Protein AF-A0A3M6TK61-F1 (afdb_monomer_lite)

InterPro domains:
  IPR022701 tRNA-queuosine alpha-mannosyltransferase, N-terminal [PF12038] (29-143)
  IPR051862 Glycosyltransferase-like domain-containing protein 1 [PTHR13615] (29-143)

Organism: Pocillopora damicornis (NCBI:txid46731)

pLDDT: mean 82.85, std 21.79, range [29.53, 98.44]

Sequence (143 aa):
MELSSYDGKPSDSSGNDNTENCDVHQGIVLLIEPFYGGSHKQLVDLLIKEVPGCKLYSLPAKKWHWRMRTSALYFYQNIPAACNSTYKVLFASSVLNLAELMALRPDLTQLKKVLYFHENQLIYPVRKQKERDFQYGYNQILS

Secondary structure (DSSP, 8-state):
--------PPP------------SS--SEEEEEEEESHHHHHHHHHHHHHSTTEEEEEEES--HHHHHHHHHHHHHHHS-GGGGGT--EEEEETTS-HHHHHHH-GGGTTSEEEEE-SS-TTSPPPSS-----HHHHHHHHH-

Foldseek 3Di:
DDDDDDDDDDDDPPPPPPPPDDDVLAAQEEEEEAACDDVSVVVVVVCPVPPPRYDYDYHYRPPLVVLLPCVLVVCLVVPDLVRLVRYQEYEYELSYLVLSNCVSCVSCVNHHYDYHYPDQLVPGDDPDDDDGPCSSNVSSVND

Radius of gyration: 22.35 Å; chains: 1; bounding box: 57×28×81 Å

Structure (mmCIF, N/CA/C/O backbone):
data_AF-A0A3M6TK61-F1
#
_entry.id   AF-A0A3M6TK61-F1
#
loop_
_atom_site.group_PDB
_atom_site.id
_atom_site.type_symbol
_atom_site.label_atom_id
_atom_site.label_alt_id
_atom_site.label_comp_id
_atom_site.label_asym_id
_atom_site.label_entity_id
_atom_site.label_seq_id
_atom_site.pdbx_PDB_ins_code
_atom_site.Cartn_x
_atom_site.Cartn_y
_atom_site.Cartn_z
_atom_site.occupancy
_atom_site.B_iso_or_equiv
_atom_site.auth_seq_id
_atom_site.auth_comp_id
_atom_site.auth_asym_id
_atom_site.auth_atom_id
_atom_site.pdbx_PDB_model_num
ATOM 1 N N . MET A 1 1 ? 46.054 13.157 54.199 1.00 41.19 1 MET A N 1
ATOM 2 C CA . MET A 1 1 ? 45.092 13.637 53.195 1.00 41.19 1 MET A CA 1
ATOM 3 C C . MET A 1 1 ? 43.746 13.043 53.576 1.00 41.19 1 MET A C 1
ATOM 5 O O . MET A 1 1 ? 43.563 11.840 53.463 1.00 41.19 1 MET A O 1
ATOM 9 N N . GLU A 1 2 ? 42.920 13.877 54.203 1.00 29.53 2 GLU A N 1
ATOM 10 C CA . GLU A 1 2 ? 41.445 13.873 54.199 1.00 29.53 2 GLU A CA 1
ATOM 11 C C . GLU A 1 2 ? 40.836 13.376 52.860 1.00 29.53 2 GLU A C 1
ATOM 13 O O . GLU A 1 2 ? 41.516 13.458 51.843 1.00 29.53 2 GLU A O 1
ATOM 18 N N . LEU A 1 3 ? 39.598 12.886 52.706 1.00 31.19 3 LEU A N 1
ATOM 19 C CA . LEU A 1 3 ? 38.350 12.972 53.476 1.00 31.19 3 LEU A CA 1
ATOM 20 C C . LEU A 1 3 ? 37.365 11.882 52.968 1.00 31.19 3 LEU A C 1
ATOM 22 O O . LEU A 1 3 ? 37.332 11.567 51.783 1.00 31.19 3 LEU A O 1
ATOM 26 N N . SER A 1 4 ? 36.578 11.355 53.908 1.00 31.62 4 SER A N 1
ATOM 27 C CA . SER A 1 4 ? 35.147 10.983 53.879 1.00 31.62 4 SER A CA 1
ATOM 28 C C . SER A 1 4 ? 34.411 10.523 52.596 1.00 31.62 4 SER A C 1
ATOM 30 O O . SER A 1 4 ? 34.249 11.269 51.634 1.00 31.62 4 SER A O 1
ATOM 32 N N . SER A 1 5 ? 33.806 9.333 52.725 1.00 42.97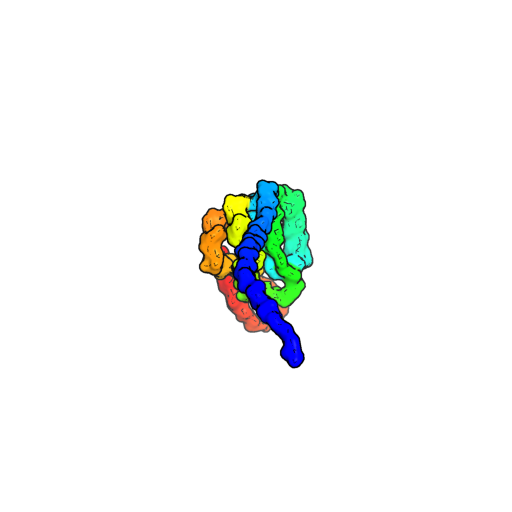 5 SER A N 1
ATOM 33 C CA . SER A 1 5 ? 32.396 8.961 52.454 1.00 42.97 5 SER A CA 1
ATOM 34 C C . SER A 1 5 ? 31.559 9.776 51.455 1.00 42.97 5 SER A C 1
ATOM 36 O O . SER A 1 5 ? 31.273 10.949 51.689 1.00 42.97 5 SER A O 1
ATOM 38 N N . TYR A 1 6 ? 30.978 9.073 50.478 1.00 32.41 6 TYR A N 1
ATOM 39 C CA . TYR A 1 6 ? 29.692 9.443 49.883 1.00 32.41 6 TYR A CA 1
ATOM 40 C C . TYR A 1 6 ? 28.785 8.210 49.763 1.00 32.41 6 TYR A C 1
ATOM 42 O O . TYR A 1 6 ? 29.037 7.309 48.964 1.00 32.41 6 TYR A O 1
ATOM 50 N N . ASP A 1 7 ? 27.738 8.201 50.589 1.00 44.59 7 ASP A N 1
ATOM 51 C CA . ASP A 1 7 ? 26.558 7.346 50.477 1.00 44.59 7 ASP A CA 1
ATOM 52 C C . ASP A 1 7 ? 25.747 7.746 49.237 1.00 44.59 7 ASP A C 1
ATOM 54 O O . ASP A 1 7 ? 25.259 8.874 49.133 1.00 44.59 7 ASP A O 1
ATOM 58 N N . GLY A 1 8 ? 25.574 6.817 48.297 1.0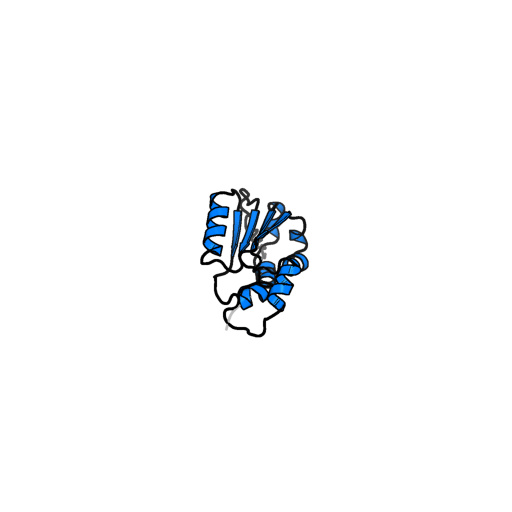0 35.22 8 GLY A N 1
ATOM 59 C CA . GLY A 1 8 ? 24.677 6.968 47.152 1.00 35.22 8 GLY A CA 1
ATOM 60 C C . GLY A 1 8 ? 23.437 6.096 47.320 1.00 35.22 8 GLY A C 1
ATOM 61 O O . GLY A 1 8 ? 23.495 4.891 47.087 1.00 35.22 8 GLY A O 1
ATOM 62 N N . LYS A 1 9 ? 22.309 6.703 47.714 1.00 40.97 9 LYS A N 1
ATOM 63 C CA . LYS A 1 9 ? 20.967 6.096 47.623 1.00 40.97 9 LYS A CA 1
ATOM 64 C C . LYS A 1 9 ? 20.671 5.649 46.178 1.00 40.97 9 LYS A C 1
ATOM 66 O O . LYS A 1 9 ? 21.085 6.345 45.250 1.00 40.97 9 LYS A O 1
ATOM 71 N N . PRO A 1 10 ? 19.900 4.566 45.966 1.00 34.31 10 PRO A N 1
ATOM 72 C CA . PRO A 1 10 ? 19.418 4.219 44.636 1.00 34.31 10 PRO A CA 1
ATOM 73 C C . PRO A 1 10 ? 18.441 5.296 44.149 1.00 34.31 10 PRO A C 1
ATOM 75 O O . PRO A 1 10 ? 17.510 5.677 44.857 1.00 34.31 10 PRO A O 1
ATOM 78 N N . SER A 1 11 ? 18.687 5.809 42.947 1.00 39.00 11 SER A N 1
ATOM 79 C CA . SER A 1 11 ? 17.799 6.723 42.238 1.00 39.00 11 SER A CA 1
ATOM 80 C C . SER A 1 11 ? 16.554 5.973 41.768 1.00 39.00 11 SER A C 1
ATOM 82 O O . SER A 1 11 ? 16.675 5.012 41.002 1.00 39.00 11 SER A O 1
ATOM 84 N N . ASP A 1 12 ? 15.381 6.442 42.192 1.00 35.97 12 ASP A N 1
ATOM 85 C CA . ASP A 1 12 ? 14.091 6.097 41.596 1.00 35.97 12 ASP A CA 1
ATOM 86 C C . ASP A 1 12 ? 14.155 6.332 40.084 1.00 35.97 12 ASP A C 1
ATOM 88 O O . ASP A 1 12 ? 14.264 7.462 39.605 1.00 35.97 12 ASP A O 1
ATOM 92 N N . SER A 1 13 ? 14.108 5.241 39.325 1.00 38.56 13 SER A N 1
ATOM 93 C CA . SER A 1 13 ? 13.869 5.282 37.888 1.00 38.56 13 SER A CA 1
ATOM 94 C C . SER A 1 13 ? 12.362 5.346 37.686 1.00 38.56 13 SER A C 1
ATOM 96 O O . SER A 1 13 ? 11.683 4.334 37.530 1.00 38.56 13 SER A O 1
ATOM 98 N N . SER A 1 14 ? 11.820 6.563 37.715 1.00 38.53 14 SER A N 1
ATOM 99 C CA . SER A 1 14 ? 10.519 6.835 37.118 1.00 38.53 14 SER A CA 1
ATOM 100 C C . SER A 1 14 ? 10.628 6.523 35.625 1.00 38.53 14 SER A C 1
ATOM 102 O O . SER A 1 14 ? 11.213 7.272 34.842 1.00 38.53 14 SER A O 1
ATOM 104 N N . GLY A 1 15 ? 10.116 5.349 35.250 1.00 32.59 15 GLY A N 1
ATOM 105 C CA . GLY A 1 15 ? 9.929 4.947 33.867 1.00 32.59 15 GLY A CA 1
ATOM 106 C C . GLY A 1 15 ? 9.119 6.020 33.157 1.00 32.59 15 GLY A C 1
ATOM 107 O O . GLY A 1 15 ? 7.942 6.220 33.448 1.00 32.59 15 GLY A O 1
ATOM 108 N N . ASN A 1 16 ? 9.782 6.744 32.262 1.00 33.00 16 ASN A N 1
ATOM 109 C CA . ASN A 1 16 ? 9.146 7.706 31.385 1.00 33.00 16 ASN A CA 1
ATOM 110 C C . ASN A 1 16 ? 8.460 6.892 30.282 1.00 33.00 16 ASN A C 1
ATOM 112 O O . ASN A 1 16 ? 9.044 6.616 29.233 1.00 33.00 16 ASN A O 1
ATOM 116 N N . ASP A 1 17 ? 7.261 6.403 30.592 1.00 40.03 17 ASP A N 1
ATOM 117 C CA . ASP A 1 17 ? 6.394 5.703 29.655 1.00 40.03 17 ASP A CA 1
ATOM 118 C C . ASP A 1 17 ? 5.880 6.740 28.651 1.00 40.03 17 ASP A C 1
ATOM 120 O O . ASP A 1 17 ? 4.843 7.377 28.838 1.00 40.03 17 ASP A O 1
ATOM 124 N N . ASN A 1 18 ? 6.688 6.987 27.615 1.00 36.78 18 ASN A N 1
ATOM 125 C CA . ASN A 1 18 ? 6.325 7.790 26.454 1.00 36.78 18 ASN A CA 1
ATOM 126 C C . ASN A 1 18 ? 5.244 7.037 25.672 1.00 36.78 18 ASN A C 1
ATOM 128 O O . ASN A 1 18 ? 5.489 6.467 24.609 1.00 36.78 18 ASN A O 1
ATOM 132 N N . THR A 1 19 ? 4.031 7.033 26.211 1.00 45.12 19 THR A N 1
ATOM 133 C CA . THR A 1 19 ? 2.825 6.727 25.459 1.00 45.12 19 THR A CA 1
ATOM 134 C C . THR A 1 19 ? 2.621 7.884 24.489 1.00 45.12 19 THR A C 1
ATOM 136 O O . THR A 1 19 ? 2.047 8.919 24.821 1.00 45.12 19 THR A O 1
ATOM 139 N N . GLU A 1 20 ? 3.176 7.734 23.283 1.00 49.34 20 GLU A N 1
ATOM 140 C CA . GLU A 1 20 ? 2.868 8.598 22.148 1.00 49.34 20 GLU A CA 1
ATOM 141 C C . GLU A 1 20 ? 1.346 8.660 21.995 1.00 49.34 20 GLU A C 1
ATOM 143 O O . GLU A 1 20 ? 0.677 7.680 21.658 1.00 49.34 20 GLU A O 1
ATOM 148 N N . ASN A 1 21 ? 0.804 9.828 22.326 1.00 42.72 21 ASN A N 1
ATOM 149 C CA . ASN A 1 21 ? -0.618 10.097 22.364 1.00 42.72 21 ASN A CA 1
ATOM 150 C C . ASN A 1 21 ? -1.167 9.989 20.934 1.00 42.72 21 ASN A C 1
ATOM 152 O O . ASN A 1 21 ? -0.925 10.855 20.090 1.00 42.72 21 ASN A O 1
ATOM 156 N N . CYS A 1 22 ? -1.841 8.879 20.635 1.00 47.28 22 CYS A N 1
ATOM 157 C CA . CYS A 1 22 ? -2.506 8.677 19.357 1.00 47.28 22 CYS A CA 1
ATOM 158 C C . CYS A 1 22 ? -3.711 9.615 19.293 1.00 47.28 22 CYS A C 1
ATOM 160 O O . CYS A 1 22 ? -4.720 9.395 19.959 1.00 47.28 22 CYS A O 1
ATOM 162 N N . ASP A 1 23 ? -3.568 10.682 18.515 1.00 48.94 23 ASP A N 1
ATOM 163 C CA . ASP A 1 23 ? -4.597 11.692 18.307 1.00 48.94 23 ASP A CA 1
ATOM 164 C C . ASP A 1 23 ? -5.897 11.028 17.804 1.00 48.94 23 ASP A C 1
ATOM 166 O O . ASP A 1 23 ? -5.950 10.451 16.713 1.00 48.94 23 ASP A O 1
ATOM 170 N N . VAL A 1 24 ? -6.940 11.074 18.636 1.00 49.66 24 VAL A N 1
ATOM 171 C CA . VAL A 1 24 ? -8.193 10.297 18.532 1.00 49.66 24 VAL A CA 1
ATOM 172 C C . VAL A 1 24 ? -9.115 10.730 17.385 1.00 49.66 24 VAL A C 1
ATOM 174 O O . VAL A 1 24 ? -10.157 10.115 17.156 1.00 49.66 24 VAL A O 1
ATOM 177 N N . HIS A 1 25 ? -8.718 11.715 16.577 1.00 50.22 25 HIS A N 1
ATOM 178 C CA . HIS A 1 25 ? -9.374 12.055 15.303 1.00 50.22 25 HIS A CA 1
ATOM 179 C C . HIS A 1 25 ? -8.969 11.101 14.159 1.00 50.22 25 HIS A C 1
ATOM 181 O O . HIS A 1 25 ? -8.783 11.488 13.006 1.00 50.22 25 HIS A O 1
ATOM 187 N N . GLN A 1 26 ? -8.800 9.832 14.516 1.00 56.91 26 GLN A N 1
ATOM 188 C CA . GLN A 1 26 ? -7.885 8.889 13.898 1.00 56.91 26 GLN A CA 1
ATOM 189 C C . GLN A 1 26 ? -8.422 8.290 12.594 1.00 56.91 26 GLN A C 1
ATOM 191 O O . GLN A 1 26 ? -9.607 7.983 12.456 1.00 56.91 26 GLN A O 1
ATOM 196 N N . GLY A 1 27 ? -7.531 8.152 11.613 1.00 61.88 27 GLY A N 1
ATOM 197 C CA . GLY A 1 27 ? -7.891 7.785 10.251 1.00 61.88 27 GLY A CA 1
ATOM 198 C C . GLY A 1 27 ? -8.638 6.451 10.134 1.00 61.88 27 GLY A C 1
ATOM 199 O O . GLY A 1 27 ? -8.237 5.445 10.704 1.00 61.88 27 GLY A O 1
ATOM 200 N N . ILE A 1 28 ? -9.707 6.433 9.337 1.00 89.75 28 ILE A N 1
ATOM 201 C CA . ILE A 1 28 ? -10.481 5.235 8.982 1.00 89.75 28 ILE A CA 1
ATOM 202 C C . ILE A 1 28 ? -9.734 4.395 7.929 1.00 89.75 28 ILE A C 1
ATOM 204 O O . ILE A 1 28 ? -9.893 3.169 7.873 1.00 89.75 28 ILE A O 1
ATOM 208 N N . VAL A 1 29 ? -8.909 5.042 7.097 1.00 94.94 29 VAL A N 1
ATOM 209 C CA . VAL A 1 29 ? -8.232 4.426 5.950 1.00 94.94 29 VAL A CA 1
ATOM 210 C C . VAL A 1 29 ? -6.717 4.482 6.126 1.00 94.94 29 VAL A C 1
ATOM 212 O O . VAL A 1 29 ? -6.116 5.557 6.113 1.00 94.94 29 VAL A O 1
ATOM 215 N N . LEU A 1 30 ? -6.093 3.311 6.223 1.00 96.19 30 LEU A N 1
ATOM 216 C CA . LEU A 1 30 ? -4.650 3.137 6.123 1.00 96.19 30 LEU A CA 1
ATOM 217 C C . LEU A 1 30 ? -4.255 3.122 4.642 1.00 96.19 30 LEU A C 1
ATOM 219 O O . LEU A 1 30 ? -4.556 2.167 3.931 1.00 96.19 30 LEU A O 1
ATOM 223 N N . LEU A 1 31 ? -3.593 4.177 4.172 1.00 97.44 31 LEU A N 1
ATOM 224 C CA . LEU A 1 31 ? -3.081 4.291 2.806 1.00 97.44 31 LEU A CA 1
ATOM 225 C C . LEU A 1 31 ? -1.596 3.946 2.769 1.00 97.44 31 LEU A C 1
ATOM 227 O O . LEU A 1 31 ? -0.799 4.606 3.429 1.00 97.44 31 LEU A O 1
ATOM 231 N N . ILE A 1 32 ? -1.217 2.952 1.967 1.00 98.19 32 ILE A N 1
ATOM 232 C CA . ILE A 1 32 ? 0.173 2.518 1.797 1.00 98.19 32 ILE A CA 1
ATOM 233 C C . ILE A 1 32 ? 0.589 2.681 0.331 1.00 98.19 32 ILE A C 1
ATOM 235 O O . ILE A 1 32 ? 0.110 1.964 -0.543 1.00 98.19 32 ILE A O 1
ATOM 239 N N . GLU A 1 33 ? 1.516 3.598 0.053 1.00 98.44 33 GLU A N 1
ATOM 240 C CA . GLU A 1 33 ? 2.061 3.818 -1.296 1.00 98.44 33 GLU A CA 1
ATOM 241 C C . GLU A 1 33 ? 3.595 3.672 -1.309 1.00 98.44 33 GLU A C 1
ATOM 243 O O . GLU A 1 33 ? 4.325 4.617 -0.988 1.00 98.44 33 GLU A O 1
ATOM 248 N N . PRO A 1 34 ? 4.126 2.496 -1.692 1.00 98.19 34 PRO A N 1
ATOM 249 C CA . PRO A 1 34 ? 5.566 2.265 -1.780 1.00 98.19 34 PRO A CA 1
ATOM 250 C C . PRO A 1 34 ? 6.303 3.081 -2.854 1.00 98.19 34 PRO A C 1
ATOM 252 O O . PRO A 1 34 ? 7.538 3.096 -2.865 1.00 98.19 34 PRO A O 1
ATOM 255 N N . PHE A 1 35 ? 5.589 3.709 -3.787 1.00 98.25 35 PHE A N 1
ATOM 256 C CA . PHE A 1 35 ? 6.151 4.460 -4.903 1.00 98.25 35 PHE A CA 1
ATOM 257 C C . PHE A 1 35 ? 5.419 5.793 -5.103 1.00 98.25 35 PHE A C 1
ATOM 259 O O . PHE A 1 35 ? 4.724 6.033 -6.085 1.00 98.25 35 PHE A O 1
ATOM 266 N N . TYR A 1 36 ? 5.600 6.709 -4.159 1.00 98.38 36 TYR A N 1
ATOM 267 C CA . TYR A 1 36 ? 4.899 7.986 -4.149 1.00 98.38 36 TYR A CA 1
ATOM 268 C C . TYR A 1 36 ? 5.594 9.028 -5.038 1.00 98.38 36 TYR A C 1
ATOM 270 O O . TYR A 1 36 ? 6.530 9.726 -4.639 1.00 98.38 36 TYR A O 1
ATOM 278 N N . GLY A 1 37 ? 5.151 9.096 -6.293 1.00 98.00 37 GLY A N 1
ATOM 279 C CA . GLY A 1 37 ? 5.587 10.066 -7.298 1.00 98.00 37 GLY A CA 1
ATOM 280 C C . GLY A 1 37 ? 4.812 9.911 -8.605 1.00 98.00 37 GLY A C 1
ATOM 281 O O . GLY A 1 37 ? 4.056 8.958 -8.773 1.00 98.00 37 GLY A O 1
ATOM 282 N N . GLY A 1 38 ? 4.969 10.861 -9.530 1.00 97.31 38 GLY A N 1
ATOM 283 C CA . GLY A 1 38 ? 4.254 10.840 -10.812 1.00 97.31 38 GLY A CA 1
ATOM 284 C C . GLY A 1 38 ? 2.742 10.645 -10.642 1.00 97.31 38 GLY A C 1
ATOM 285 O O . GLY A 1 38 ? 2.120 11.267 -9.781 1.00 97.31 38 GLY A O 1
ATOM 286 N N . SER A 1 39 ? 2.161 9.750 -11.439 1.00 97.12 39 SER A N 1
ATOM 287 C CA . SER A 1 39 ? 0.727 9.445 -11.412 1.00 97.12 39 SER A CA 1
ATOM 288 C C . SER A 1 39 ? 0.270 8.649 -10.178 1.00 97.12 39 SER A C 1
ATOM 290 O O . SER A 1 39 ? -0.889 8.776 -9.797 1.00 97.12 39 SER A O 1
ATOM 292 N N . HIS A 1 40 ? 1.158 7.925 -9.482 1.00 98.06 40 HIS A N 1
ATOM 293 C CA . HIS A 1 40 ? 0.833 7.329 -8.174 1.00 98.06 40 HIS A CA 1
ATOM 294 C C . HIS A 1 40 ? 0.535 8.414 -7.136 1.00 98.06 40 HIS A C 1
ATOM 296 O O . HIS A 1 40 ? -0.472 8.365 -6.434 1.00 98.06 40 HIS A O 1
ATOM 302 N N . LYS A 1 41 ? 1.395 9.443 -7.076 1.00 98.38 41 LYS A N 1
ATOM 303 C CA . LYS A 1 41 ? 1.204 10.586 -6.175 1.00 98.38 41 LYS A CA 1
ATOM 304 C C . LYS A 1 41 ? -0.103 11.318 -6.471 1.00 98.38 41 LYS A C 1
ATOM 306 O O . LYS A 1 41 ? -0.824 11.640 -5.540 1.00 98.38 41 LYS A O 1
ATOM 311 N N . GLN A 1 42 ? -0.426 11.534 -7.747 1.00 98.38 42 GLN A N 1
ATOM 312 C CA . GLN A 1 42 ? -1.680 12.187 -8.144 1.00 98.38 42 GLN A CA 1
ATOM 313 C C . GLN A 1 42 ? -2.914 11.436 -7.626 1.00 98.38 42 GLN A C 1
ATOM 315 O O . GLN A 1 42 ? -3.821 12.064 -7.085 1.00 98.38 42 GLN A O 1
ATOM 320 N N . LEU A 1 43 ? -2.934 10.103 -7.747 1.00 97.94 43 LEU A N 1
ATOM 321 C CA . LEU A 1 43 ? -4.020 9.279 -7.214 1.00 97.94 43 LEU A CA 1
ATOM 322 C C . LEU A 1 43 ? -4.109 9.377 -5.688 1.00 97.94 43 LEU A C 1
ATOM 324 O O . LEU A 1 43 ? -5.188 9.605 -5.149 1.00 97.94 43 LEU A O 1
ATOM 328 N N . VAL A 1 44 ? -2.986 9.204 -4.990 1.00 98.25 44 VAL A N 1
ATOM 329 C CA . VAL A 1 44 ? -2.961 9.230 -3.521 1.00 98.25 44 VAL A CA 1
ATOM 330 C C . VAL A 1 44 ? -3.377 10.598 -2.981 1.00 98.25 44 VAL A C 1
ATOM 332 O O . VAL A 1 44 ? -4.158 10.658 -2.036 1.00 98.25 44 VAL A O 1
ATOM 335 N N . ASP A 1 45 ? -2.915 11.686 -3.598 1.00 98.31 45 ASP A N 1
ATOM 336 C CA . ASP A 1 45 ? -3.295 13.049 -3.215 1.00 98.31 45 ASP A CA 1
ATOM 337 C C . ASP A 1 45 ? -4.796 13.283 -3.386 1.00 98.31 45 ASP A C 1
ATOM 339 O O . ASP A 1 45 ? -5.432 13.877 -2.516 1.00 98.31 45 ASP A O 1
ATOM 343 N N . LEU A 1 46 ? -5.373 12.782 -4.483 1.00 98.06 46 LEU A N 1
ATOM 344 C CA . LEU A 1 46 ? -6.813 12.836 -4.711 1.00 98.06 46 LEU A CA 1
ATOM 345 C C . LEU A 1 46 ? -7.575 12.038 -3.648 1.00 98.06 46 LEU A C 1
ATOM 347 O O . LEU A 1 46 ? -8.544 12.544 -3.095 1.00 98.06 46 LEU A O 1
ATOM 351 N N . LEU A 1 47 ? -7.131 10.820 -3.327 1.00 97.12 47 LEU A N 1
ATOM 352 C CA . LEU A 1 47 ? -7.769 10.001 -2.295 1.00 97.12 47 LEU A CA 1
ATOM 353 C C . LEU A 1 47 ? -7.722 10.682 -0.927 1.00 97.12 47 LEU A C 1
ATOM 355 O O . LEU A 1 47 ? -8.740 10.738 -0.257 1.00 97.12 47 LEU A O 1
ATOM 359 N N . ILE A 1 48 ? -6.582 11.251 -0.535 1.00 97.06 48 ILE A N 1
ATOM 360 C CA . ILE A 1 48 ? -6.455 11.979 0.737 1.00 97.06 48 ILE A CA 1
ATOM 361 C C . ILE A 1 48 ? -7.370 13.207 0.770 1.00 97.06 48 ILE A C 1
ATOM 363 O O . ILE A 1 48 ? -7.918 13.538 1.819 1.00 97.06 48 ILE A O 1
ATOM 367 N N . LYS A 1 49 ? -7.526 13.893 -0.366 1.00 97.19 49 LYS A N 1
ATOM 368 C CA . LYS A 1 49 ? -8.378 15.078 -0.478 1.00 97.19 49 LYS A CA 1
ATOM 369 C C . LYS A 1 49 ? -9.868 14.737 -0.395 1.00 97.19 49 LYS A C 1
ATOM 371 O O . LYS A 1 49 ? -10.614 15.460 0.256 1.00 97.19 49 LYS A O 1
ATOM 376 N N . GLU A 1 50 ? -10.299 13.682 -1.080 1.00 96.94 50 GLU A N 1
ATOM 377 C CA . GLU A 1 50 ? -11.721 13.359 -1.262 1.00 96.94 50 GLU A CA 1
ATOM 378 C C . GLU A 1 50 ? -12.241 12.323 -0.249 1.00 96.94 50 GLU A C 1
ATOM 380 O O . GLU A 1 50 ? -13.448 12.209 -0.043 1.00 96.94 50 GLU A O 1
ATOM 385 N N . VAL A 1 51 ? -11.352 11.567 0.405 1.00 94.38 51 VAL A N 1
ATOM 386 C CA . VAL A 1 51 ? -11.704 10.552 1.406 1.00 94.38 51 VAL A CA 1
ATOM 387 C C . VAL A 1 51 ? -11.229 11.013 2.790 1.00 94.38 51 VAL A C 1
ATOM 389 O O . VAL A 1 51 ? -10.026 11.079 3.047 1.00 94.38 51 VAL A O 1
ATOM 392 N N . PRO A 1 52 ? -12.145 11.330 3.721 1.00 90.38 52 PRO A N 1
ATOM 393 C CA . PRO A 1 52 ? -11.762 11.762 5.058 1.00 90.38 52 PRO A CA 1
ATOM 394 C C . PRO A 1 52 ? -11.157 10.611 5.872 1.00 90.38 52 PRO A C 1
ATOM 396 O O . PRO A 1 52 ? -11.520 9.444 5.721 1.00 90.38 52 PRO A O 1
ATOM 399 N N . GLY A 1 53 ? -10.253 10.951 6.793 1.00 91.69 53 GLY A N 1
ATOM 400 C CA . GLY A 1 53 ? -9.640 9.973 7.694 1.00 91.69 53 GLY A CA 1
ATOM 401 C C . GLY A 1 53 ? -8.577 9.098 7.023 1.00 91.69 53 GLY A C 1
ATOM 402 O O . GLY A 1 53 ? -8.372 7.955 7.420 1.00 91.69 53 GLY A O 1
ATOM 403 N N . CYS A 1 54 ? -7.894 9.599 6.002 1.00 94.56 54 CYS A N 1
ATOM 404 C CA . CYS A 1 54 ? -6.763 8.908 5.400 1.00 94.56 54 CYS A CA 1
ATOM 405 C C . CYS A 1 54 ? -5.475 9.131 6.204 1.00 94.56 54 CYS A C 1
ATOM 407 O O . CYS A 1 54 ? -5.054 10.269 6.408 1.00 94.56 54 CYS A O 1
ATOM 409 N N . LYS A 1 55 ? -4.795 8.048 6.599 1.00 95.06 55 LYS A N 1
ATOM 410 C CA . LYS A 1 55 ? -3.412 8.100 7.092 1.00 95.06 55 LYS A CA 1
ATOM 411 C C . LYS A 1 55 ? -2.478 7.487 6.057 1.00 95.06 55 LYS A C 1
ATOM 413 O O . LYS A 1 55 ? -2.542 6.289 5.795 1.00 95.06 55 LYS A O 1
ATOM 418 N N . LEU A 1 56 ? -1.607 8.315 5.484 1.00 96.44 56 LEU A N 1
ATOM 419 C CA . LEU A 1 56 ? -0.646 7.898 4.467 1.00 96.44 56 LEU A CA 1
ATOM 420 C C . LEU A 1 56 ? 0.669 7.408 5.087 1.00 96.44 56 LEU A C 1
ATOM 422 O O . LEU A 1 56 ? 1.320 8.139 5.831 1.00 96.44 56 LEU A O 1
ATOM 426 N N . TYR A 1 57 ? 1.101 6.225 4.663 1.00 97.44 57 TYR A N 1
ATOM 427 C CA . TYR A 1 57 ? 2.467 5.725 4.763 1.00 97.44 57 TYR A CA 1
ATOM 428 C C . TYR A 1 57 ? 3.009 5.546 3.353 1.00 97.44 57 TYR A C 1
ATOM 430 O O . TYR A 1 57 ? 2.429 4.836 2.532 1.00 97.44 57 TYR A O 1
ATOM 438 N N . SER A 1 58 ? 4.110 6.219 3.040 1.00 98.19 58 SER A N 1
ATOM 439 C CA . SER A 1 58 ? 4.634 6.204 1.682 1.00 98.19 58 SER A CA 1
ATOM 440 C C . SER A 1 58 ? 6.147 6.215 1.614 1.00 98.19 58 SER A C 1
ATOM 442 O O . SER A 1 58 ? 6.844 6.489 2.590 1.00 98.19 58 SER A O 1
ATOM 444 N N . LEU A 1 59 ? 6.654 5.888 0.432 1.00 98.44 59 LEU A N 1
ATOM 445 C CA . LEU A 1 59 ? 8.071 5.873 0.124 1.00 98.44 59 LEU A CA 1
ATOM 446 C C . LEU A 1 59 ? 8.340 6.672 -1.159 1.00 98.44 59 LEU A C 1
ATOM 448 O O . LEU A 1 59 ? 7.553 6.590 -2.102 1.00 98.44 59 LEU A O 1
ATOM 452 N N . PRO A 1 60 ? 9.471 7.401 -1.258 1.00 97.88 60 PRO A N 1
ATOM 453 C CA . PRO A 1 60 ? 9.798 8.150 -2.467 1.00 97.88 60 PRO A CA 1
ATOM 454 C C . PRO A 1 60 ? 9.840 7.258 -3.711 1.00 97.88 60 PRO A C 1
ATOM 456 O O . PRO A 1 60 ? 10.406 6.156 -3.649 1.00 97.88 60 PRO A O 1
ATOM 459 N N . ALA A 1 61 ? 9.341 7.781 -4.837 1.00 97.06 61 ALA A N 1
ATOM 460 C CA . ALA A 1 61 ? 9.349 7.164 -6.168 1.00 97.06 61 ALA A CA 1
ATOM 461 C C . ALA A 1 61 ? 10.761 7.004 -6.766 1.00 97.06 61 ALA A C 1
ATOM 463 O O . ALA A 1 61 ? 11.141 7.603 -7.772 1.00 97.06 61 ALA A O 1
ATOM 464 N N . LYS A 1 62 ? 11.578 6.185 -6.110 1.00 95.69 62 LYS A N 1
ATOM 465 C CA . LYS A 1 62 ? 12.935 5.821 -6.505 1.00 95.69 62 LYS A CA 1
ATOM 466 C C . LYS A 1 62 ? 13.068 4.309 -6.426 1.00 95.69 62 LYS A C 1
ATOM 468 O O . LYS A 1 62 ? 12.525 3.689 -5.516 1.00 95.69 62 LYS A O 1
ATOM 473 N N . LYS A 1 63 ? 13.839 3.737 -7.359 1.00 94.69 63 LYS A N 1
ATOM 474 C CA . LYS A 1 63 ? 14.212 2.311 -7.370 1.00 94.69 63 LYS A CA 1
ATOM 475 C C . LYS A 1 63 ? 12.986 1.384 -7.243 1.00 94.69 63 LYS A C 1
ATOM 477 O O . LYS A 1 63 ? 12.920 0.575 -6.326 1.00 94.69 63 LYS A O 1
ATOM 482 N N . TRP A 1 64 ? 12.027 1.491 -8.166 1.00 93.69 64 TRP A N 1
ATOM 483 C CA . TRP A 1 64 ? 10.746 0.763 -8.103 1.00 93.69 64 TRP A CA 1
ATOM 484 C C . TRP A 1 64 ? 10.899 -0.756 -7.909 1.00 93.69 64 TRP A C 1
ATOM 486 O O . TRP A 1 64 ? 10.195 -1.337 -7.092 1.00 93.69 64 TRP A O 1
ATOM 496 N N . HIS A 1 65 ? 11.894 -1.375 -8.550 1.00 94.56 65 HIS A N 1
ATOM 497 C CA . HIS A 1 65 ? 12.227 -2.790 -8.362 1.00 94.56 65 HIS A CA 1
ATOM 498 C C . HIS A 1 65 ? 12.480 -3.159 -6.890 1.00 94.56 65 HIS A C 1
ATOM 500 O O . HIS A 1 65 ? 12.078 -4.224 -6.430 1.00 94.56 65 HIS A O 1
ATOM 506 N N . TRP A 1 66 ? 13.148 -2.275 -6.141 1.00 96.12 66 TRP A N 1
ATOM 507 C CA . TRP A 1 66 ? 13.368 -2.454 -4.707 1.00 96.12 66 TRP A CA 1
ATOM 508 C C . TRP A 1 66 ? 12.076 -2.243 -3.926 1.00 96.12 66 TRP A C 1
ATOM 510 O O . TRP A 1 66 ? 11.787 -3.017 -3.024 1.00 96.12 66 TRP A O 1
ATOM 520 N N . ARG A 1 67 ? 11.251 -1.263 -4.313 1.00 96.81 67 ARG A N 1
ATOM 521 C CA . ARG A 1 67 ? 9.938 -1.044 -3.686 1.00 96.81 67 ARG A CA 1
ATOM 522 C C . ARG A 1 67 ? 9.050 -2.281 -3.777 1.00 96.81 67 ARG A C 1
ATOM 524 O O . ARG A 1 67 ? 8.485 -2.669 -2.762 1.00 96.81 67 ARG A O 1
ATOM 531 N N . MET A 1 68 ? 9.012 -2.950 -4.927 1.00 96.31 68 MET A N 1
ATOM 532 C CA . MET A 1 68 ? 8.229 -4.181 -5.095 1.00 96.31 68 MET A CA 1
ATOM 533 C C . MET A 1 68 ? 8.728 -5.375 -4.280 1.00 96.31 68 MET A C 1
ATOM 535 O O . MET A 1 68 ? 7.971 -6.315 -4.053 1.00 96.31 68 MET A O 1
ATOM 539 N N . ARG A 1 69 ? 9.992 -5.352 -3.848 1.00 96.12 69 ARG A N 1
ATOM 540 C CA . ARG A 1 69 ? 10.614 -6.445 -3.092 1.00 96.12 69 ARG A CA 1
ATOM 541 C C . ARG A 1 69 ? 10.633 -6.229 -1.592 1.00 96.12 69 ARG A C 1
ATOM 543 O O . ARG A 1 69 ? 10.600 -7.201 -0.860 1.00 96.12 69 ARG A O 1
ATOM 550 N N . THR A 1 70 ? 10.784 -4.987 -1.140 1.00 97.06 70 THR A N 1
ATOM 551 C CA . THR A 1 70 ? 11.136 -4.713 0.263 1.00 97.06 70 THR A CA 1
ATOM 552 C C . THR A 1 70 ? 10.147 -3.813 0.983 1.00 97.06 70 THR A C 1
ATOM 554 O O . THR A 1 70 ? 10.296 -3.577 2.180 1.00 97.06 70 THR A O 1
ATOM 557 N N . SER A 1 71 ? 9.133 -3.293 0.288 1.00 97.69 71 SER A N 1
ATOM 558 C CA . SER A 1 71 ? 8.174 -2.374 0.903 1.00 97.69 71 SER A CA 1
ATOM 559 C C . SER A 1 71 ? 7.358 -3.018 2.018 1.00 97.69 71 SER A C 1
ATOM 561 O O . SER A 1 71 ? 7.156 -2.367 3.036 1.00 97.69 71 SER A O 1
ATOM 563 N N . ALA A 1 72 ? 6.956 -4.283 1.880 1.00 97.94 72 ALA A N 1
ATOM 564 C CA . ALA A 1 72 ? 6.246 -5.006 2.934 1.00 97.94 72 ALA A CA 1
ATOM 565 C C . ALA A 1 72 ? 7.067 -5.055 4.232 1.00 97.94 72 ALA A C 1
ATOM 567 O O . ALA A 1 72 ? 6.584 -4.628 5.279 1.00 97.94 72 ALA A O 1
ATOM 568 N N . LEU A 1 73 ? 8.339 -5.458 4.144 1.00 97.62 73 LEU A N 1
ATOM 569 C CA . LEU A 1 73 ? 9.260 -5.465 5.282 1.00 97.62 73 LEU A CA 1
ATOM 570 C C . LEU A 1 73 ? 9.477 -4.062 5.871 1.00 97.62 73 LEU A C 1
ATOM 572 O O . LEU A 1 73 ? 9.491 -3.896 7.089 1.00 97.62 73 LEU A O 1
ATOM 576 N N . TYR A 1 74 ? 9.610 -3.041 5.020 1.00 97.88 74 TYR A N 1
ATOM 577 C CA . TYR A 1 74 ? 9.739 -1.656 5.474 1.00 97.88 74 TYR A CA 1
ATOM 578 C C . TYR A 1 74 ? 8.499 -1.204 6.260 1.00 97.88 74 TYR A C 1
ATOM 580 O O . TYR A 1 74 ? 8.617 -0.686 7.368 1.00 97.88 74 TYR A O 1
ATOM 588 N N . PHE A 1 75 ? 7.298 -1.419 5.723 1.00 97.31 75 PHE A N 1
ATOM 589 C CA . PHE A 1 75 ? 6.059 -0.981 6.366 1.00 97.31 75 PHE A CA 1
ATOM 590 C 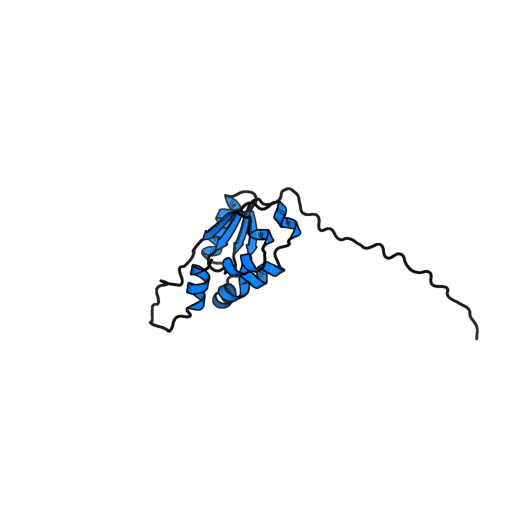C . PHE A 1 75 ? 5.685 -1.817 7.591 1.00 97.31 75 PHE A C 1
ATOM 592 O O . PHE A 1 75 ? 5.118 -1.262 8.529 1.00 97.31 75 PHE A O 1
ATOM 599 N N . TYR A 1 76 ? 6.075 -3.094 7.643 1.00 95.50 76 TYR A N 1
ATOM 600 C CA . TYR A 1 76 ? 5.990 -3.910 8.856 1.00 95.50 76 TYR A CA 1
ATOM 601 C C . TYR A 1 76 ? 6.645 -3.202 10.056 1.00 95.50 76 TYR A C 1
ATOM 603 O O . TYR A 1 76 ? 6.031 -3.136 11.119 1.00 95.50 76 TYR A O 1
ATOM 611 N N . GLN A 1 77 ? 7.831 -2.612 9.857 1.00 94.19 77 GLN A N 1
ATOM 612 C CA . GLN A 1 77 ? 8.590 -1.918 10.906 1.00 94.19 77 GLN A CA 1
ATOM 613 C C . GLN A 1 77 ? 8.096 -0.492 11.190 1.00 94.19 77 GLN A C 1
ATOM 615 O O . GLN A 1 77 ? 8.241 -0.008 12.307 1.00 94.19 77 GLN A O 1
ATOM 620 N N . ASN A 1 78 ? 7.556 0.201 10.182 1.00 94.31 78 ASN A N 1
ATOM 621 C CA . ASN A 1 78 ? 7.307 1.648 10.254 1.00 94.31 78 ASN A CA 1
ATOM 622 C C . ASN A 1 78 ? 5.834 2.029 10.480 1.00 94.31 78 ASN A C 1
ATOM 624 O O . ASN A 1 78 ? 5.546 3.193 10.750 1.00 94.31 78 ASN A O 1
ATOM 628 N N . ILE A 1 79 ? 4.891 1.089 10.366 1.00 92.62 79 ILE A N 1
ATOM 629 C CA . ILE A 1 79 ? 3.485 1.319 10.727 1.00 92.62 79 ILE A CA 1
ATOM 630 C C . ILE A 1 79 ? 3.302 0.918 12.201 1.00 92.62 79 ILE A C 1
ATOM 632 O O . ILE A 1 79 ? 3.408 -0.268 12.503 1.00 92.62 79 ILE A O 1
ATOM 636 N N . PRO A 1 80 ? 2.999 1.838 13.134 1.00 89.12 80 PRO A N 1
ATOM 637 C CA . PRO A 1 80 ? 2.835 1.493 14.546 1.00 89.12 80 PRO A CA 1
ATOM 638 C C . PRO A 1 80 ? 1.630 0.575 14.784 1.00 89.12 80 PRO A C 1
ATOM 640 O O . PRO A 1 80 ? 0.549 0.815 14.246 1.00 89.12 80 PRO A O 1
ATOM 643 N N . ALA A 1 81 ? 1.791 -0.445 15.633 1.00 83.06 81 ALA A N 1
ATOM 644 C CA . ALA A 1 81 ? 0.706 -1.369 15.982 1.00 83.06 81 ALA A CA 1
ATOM 645 C C . ALA A 1 81 ? -0.394 -0.713 16.845 1.00 83.06 81 ALA A C 1
ATOM 647 O O . ALA A 1 81 ? -1.566 -1.078 16.760 1.00 83.06 81 ALA A O 1
ATOM 648 N N . ALA A 1 82 ? -0.041 0.297 17.646 1.00 67.19 82 ALA A N 1
ATOM 649 C CA . ALA A 1 82 ? -0.981 1.001 18.523 1.00 67.19 82 ALA A CA 1
ATOM 650 C C . ALA A 1 82 ? -2.105 1.729 17.755 1.00 67.19 82 ALA A C 1
ATOM 652 O O . ALA A 1 82 ? -3.201 1.908 18.277 1.00 67.19 82 ALA A O 1
ATOM 653 N N . CYS A 1 83 ? -1.876 2.086 16.487 1.00 61.66 83 CYS A N 1
ATOM 654 C CA . CYS A 1 83 ? -2.847 2.808 15.662 1.00 61.66 83 CYS A CA 1
ATOM 655 C C . CYS A 1 83 ? -3.932 1.909 15.037 1.00 61.66 83 CYS A C 1
ATOM 657 O O . CYS A 1 83 ? -4.874 2.418 14.429 1.00 61.66 83 CYS A O 1
ATOM 659 N N . ASN A 1 84 ? -3.824 0.582 15.160 1.00 63.81 84 ASN A N 1
ATOM 660 C CA . ASN A 1 84 ? -4.632 -0.365 14.384 1.00 63.81 84 ASN A CA 1
ATOM 661 C C . ASN A 1 84 ? -6.113 -0.435 14.766 1.00 63.81 84 ASN A C 1
ATOM 663 O O . ASN A 1 84 ? -6.929 -0.816 13.930 1.00 63.81 84 ASN A O 1
ATOM 667 N N . SER A 1 85 ? -6.478 -0.095 16.006 1.00 66.88 85 SER A N 1
ATOM 668 C CA . SER A 1 85 ? -7.869 -0.187 16.483 1.00 66.88 85 SER A CA 1
ATOM 669 C C . SER A 1 85 ? -8.824 0.751 15.729 1.00 66.88 85 SER A C 1
ATOM 671 O O . SER A 1 85 ? -10.041 0.540 15.720 1.00 66.88 85 SER A O 1
ATOM 673 N N . THR A 1 86 ? -8.265 1.758 15.057 1.00 81.19 86 THR A N 1
ATOM 674 C CA . THR A 1 86 ? -9.006 2.834 14.392 1.00 81.19 86 THR A CA 1
ATOM 675 C C . THR A 1 86 ? -9.215 2.588 12.898 1.00 81.19 86 THR A C 1
ATOM 677 O O . THR A 1 86 ? -10.288 2.897 12.372 1.00 81.19 86 THR A O 1
ATOM 680 N N . TYR A 1 87 ? -8.266 1.929 12.227 1.00 91.50 87 TYR A N 1
ATOM 681 C CA . TYR A 1 87 ? -8.383 1.623 10.804 1.00 91.50 87 TYR A CA 1
ATOM 682 C C . TYR A 1 87 ? -9.476 0.583 10.534 1.00 91.50 87 TYR A C 1
ATOM 684 O O . TYR A 1 87 ? -9.636 -0.405 11.253 1.00 91.50 87 TYR A O 1
ATOM 692 N N . LYS A 1 88 ? -10.221 0.790 9.446 1.00 93.00 88 LYS A N 1
ATOM 693 C CA . LYS A 1 88 ? -11.223 -0.155 8.918 1.00 93.00 88 LYS A CA 1
ATOM 694 C C . LYS A 1 88 ? -10.878 -0.632 7.511 1.00 93.00 88 LYS A C 1
ATOM 696 O O . LYS A 1 88 ? -11.237 -1.746 7.128 1.00 93.00 88 LYS A O 1
ATOM 701 N N . VAL A 1 89 ? -10.169 0.200 6.751 1.00 96.00 89 VAL A N 1
ATOM 702 C CA . VAL A 1 89 ? -9.782 -0.069 5.366 1.00 96.00 89 VAL A CA 1
ATOM 703 C C . VAL A 1 89 ? -8.273 0.082 5.221 1.00 96.00 89 VAL A C 1
ATOM 705 O O . VAL A 1 89 ? -7.700 1.044 5.724 1.00 96.00 89 VAL A O 1
ATOM 708 N N . LEU A 1 90 ? -7.644 -0.847 4.504 1.00 97.19 90 LEU A N 1
ATOM 709 C CA . LEU A 1 90 ? -6.283 -0.727 3.995 1.00 97.19 90 LEU A CA 1
ATOM 710 C C . LEU A 1 90 ? -6.367 -0.528 2.485 1.00 97.19 90 LEU A C 1
ATOM 712 O O . LEU A 1 90 ? -6.846 -1.405 1.769 1.00 97.19 90 LEU A O 1
ATOM 716 N N . PHE A 1 91 ? -5.901 0.617 2.005 1.00 98.19 91 PHE A N 1
ATOM 717 C CA . PHE A 1 91 ? -5.710 0.881 0.587 1.00 98.19 91 PHE A CA 1
ATOM 718 C C . PHE A 1 91 ? -4.217 0.838 0.268 1.00 98.19 91 PHE A C 1
ATOM 720 O O . PHE A 1 91 ? -3.424 1.490 0.947 1.00 98.19 91 PHE A O 1
ATOM 727 N N . ALA A 1 92 ? -3.826 0.116 -0.777 1.00 98.38 92 ALA A N 1
ATOM 728 C CA . ALA A 1 92 ? -2.446 0.104 -1.247 1.00 98.38 92 ALA A CA 1
ATOM 729 C C . ALA A 1 92 ? -2.358 0.049 -2.772 1.00 98.38 92 ALA A C 1
ATOM 731 O O . ALA A 1 92 ? -3.282 -0.419 -3.438 1.00 98.38 92 ALA A O 1
ATOM 732 N N . SER A 1 93 ? -1.233 0.493 -3.333 1.00 98.00 93 SER A N 1
ATOM 733 C CA . SER A 1 93 ? -0.909 0.212 -4.734 1.00 98.00 93 SER A CA 1
ATOM 734 C C . SER A 1 93 ? -0.302 -1.186 -4.887 1.00 98.00 93 SER A C 1
ATOM 736 O O . SER A 1 93 ? 0.342 -1.700 -3.972 1.00 98.00 93 SER A O 1
ATOM 738 N N . SER A 1 94 ? -0.439 -1.785 -6.071 1.00 96.94 94 SER A N 1
ATOM 739 C CA . SER A 1 94 ? 0.127 -3.101 -6.423 1.00 96.94 94 SER A CA 1
ATOM 740 C C . SER A 1 94 ? 1.661 -3.131 -6.516 1.00 96.94 94 SER A C 1
ATOM 742 O O . SER A 1 94 ? 2.246 -4.133 -6.929 1.00 96.94 94 SER A O 1
ATOM 744 N N . VAL A 1 95 ? 2.333 -2.033 -6.153 1.00 97.50 95 VAL A N 1
ATOM 745 C CA . VAL A 1 95 ? 3.774 -2.026 -5.871 1.00 97.50 95 VAL A CA 1
ATOM 746 C C . VAL A 1 95 ? 4.045 -2.714 -4.531 1.00 97.50 95 VAL A C 1
ATOM 748 O O . VAL A 1 95 ? 5.117 -3.281 -4.343 1.00 97.50 95 VAL A O 1
ATOM 751 N N . LEU A 1 96 ? 3.100 -2.672 -3.591 1.00 98.19 96 LEU A N 1
ATOM 752 C CA . LEU A 1 96 ? 3.218 -3.359 -2.312 1.00 98.19 96 LEU A CA 1
ATOM 753 C C . LEU A 1 96 ? 2.977 -4.853 -2.521 1.00 98.19 96 LEU A C 1
ATOM 755 O O . LEU A 1 96 ? 1.948 -5.237 -3.070 1.00 98.19 96 LEU A O 1
ATOM 759 N N . ASN A 1 97 ? 3.881 -5.690 -2.015 1.00 97.81 97 ASN A N 1
ATOM 760 C CA . ASN A 1 97 ? 3.578 -7.103 -1.811 1.00 97.81 97 ASN A CA 1
ATOM 761 C C . ASN A 1 97 ? 2.617 -7.223 -0.617 1.00 97.81 97 ASN A C 1
ATOM 763 O O . ASN A 1 97 ? 3.043 -7.272 0.540 1.00 97.81 97 ASN A O 1
ATOM 767 N N . LEU A 1 98 ? 1.312 -7.170 -0.891 1.00 98.06 98 LEU A N 1
ATOM 768 C CA . LEU A 1 98 ? 0.291 -7.114 0.150 1.00 98.06 98 LEU A CA 1
ATOM 769 C C . LEU A 1 98 ? 0.236 -8.428 0.927 1.00 98.06 98 LEU A C 1
ATOM 771 O O . LEU A 1 98 ? 0.131 -8.393 2.150 1.00 98.06 98 LEU A O 1
ATOM 775 N N . ALA A 1 99 ? 0.370 -9.567 0.245 1.00 97.75 99 ALA A N 1
ATOM 776 C CA . ALA A 1 99 ? 0.387 -10.881 0.881 1.00 97.75 99 ALA A CA 1
ATOM 777 C C . ALA A 1 99 ? 1.507 -11.002 1.926 1.00 97.75 99 ALA A C 1
ATOM 779 O O . ALA A 1 99 ? 1.268 -11.449 3.048 1.00 97.75 99 ALA A O 1
ATOM 780 N N . GLU A 1 100 ? 2.712 -10.537 1.590 1.00 98.00 100 GLU A N 1
ATOM 781 C CA . GLU A 1 100 ? 3.845 -10.508 2.519 1.00 98.00 100 GLU A CA 1
ATOM 782 C C . GLU A 1 100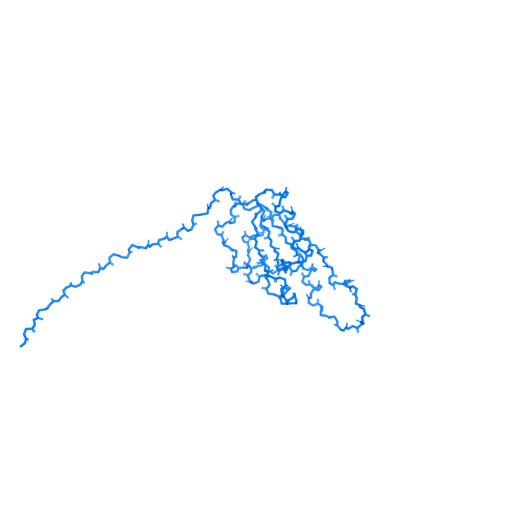 ? 3.576 -9.586 3.712 1.00 98.00 100 GLU A C 1
ATOM 784 O O . GLU A 1 100 ? 3.805 -9.983 4.854 1.00 98.00 100 GLU A O 1
ATOM 789 N N . LEU A 1 101 ? 3.024 -8.388 3.483 1.00 97.88 101 LEU A N 1
ATOM 790 C CA . LEU A 1 101 ? 2.671 -7.497 4.589 1.00 97.88 101 LEU A CA 1
ATOM 791 C C . LEU A 1 101 ? 1.615 -8.130 5.506 1.00 97.88 101 LEU A C 1
ATOM 793 O O . LEU A 1 101 ? 1.739 -8.026 6.720 1.00 97.88 101 LEU A O 1
ATOM 797 N N . MET A 1 102 ? 0.602 -8.802 4.954 1.00 97.19 102 MET A N 1
ATOM 798 C CA . MET A 1 102 ? -0.430 -9.490 5.741 1.00 97.19 102 MET A CA 1
ATOM 799 C C . MET A 1 102 ? 0.138 -10.653 6.558 1.00 97.19 102 MET A C 1
ATOM 801 O O . MET A 1 102 ? -0.292 -10.858 7.691 1.00 97.19 102 MET A O 1
ATOM 805 N N . ALA A 1 103 ? 1.127 -11.376 6.026 1.00 97.38 103 ALA A N 1
ATOM 806 C CA . ALA A 1 103 ? 1.828 -12.419 6.769 1.00 97.38 103 ALA A CA 1
ATOM 807 C C . ALA A 1 103 ? 2.666 -11.843 7.927 1.00 97.38 103 ALA A C 1
ATOM 809 O O . ALA A 1 103 ? 2.693 -12.416 9.014 1.00 97.38 103 ALA A O 1
ATOM 810 N N . LEU A 1 104 ? 3.319 -10.696 7.712 1.00 96.81 104 LEU A N 1
ATOM 811 C CA . LEU A 1 104 ? 4.132 -10.010 8.724 1.00 96.81 104 LEU A CA 1
ATOM 812 C C . LEU A 1 104 ? 3.296 -9.241 9.761 1.00 96.81 104 LEU A C 1
ATOM 814 O O . LEU A 1 104 ? 3.760 -9.013 10.878 1.00 96.81 104 LEU A O 1
ATOM 818 N N . ARG A 1 105 ? 2.079 -8.821 9.399 1.00 94.44 105 ARG A N 1
ATOM 819 C CA . ARG A 1 105 ? 1.162 -8.030 10.233 1.00 94.44 105 ARG A CA 1
ATOM 820 C C . ARG A 1 105 ? -0.220 -8.680 10.341 1.00 94.44 105 ARG A C 1
ATOM 822 O O . ARG A 1 105 ? -1.183 -8.173 9.755 1.00 94.44 105 ARG A O 1
ATOM 829 N N . PRO A 1 106 ? -0.357 -9.775 11.119 1.00 93.50 106 PRO A N 1
ATOM 830 C CA . PRO A 1 106 ? -1.648 -10.416 11.379 1.00 93.50 106 PRO A CA 1
ATOM 831 C C . PRO A 1 106 ? -2.713 -9.443 11.901 1.00 93.50 106 PRO A C 1
ATOM 833 O O . PRO A 1 106 ? -3.890 -9.564 11.579 1.00 93.50 106 PRO A O 1
ATOM 836 N N . ASP A 1 107 ? -2.287 -8.427 12.642 1.00 92.56 107 ASP A N 1
ATOM 837 C CA . ASP A 1 107 ? -3.085 -7.321 13.170 1.00 92.56 107 ASP A CA 1
ATOM 838 C C . ASP A 1 107 ? -3.653 -6.358 12.113 1.00 92.56 107 ASP A C 1
ATOM 840 O O . ASP A 1 107 ? -4.405 -5.457 12.469 1.00 92.56 107 ASP A O 1
ATOM 844 N N . LEU A 1 108 ? -3.292 -6.495 10.834 1.00 93.88 108 LEU A N 1
ATOM 845 C CA . LEU A 1 108 ? -3.895 -5.756 9.718 1.00 93.88 108 LEU A CA 1
ATOM 846 C C . LEU A 1 108 ? -4.817 -6.647 8.872 1.00 93.88 108 LEU A C 1
ATOM 848 O O . LEU A 1 108 ? -5.520 -6.159 7.983 1.00 93.88 108 LEU A O 1
ATOM 852 N N . THR A 1 109 ? -4.845 -7.957 9.131 1.00 93.62 109 THR A N 1
ATOM 853 C CA . THR A 1 109 ? -5.570 -8.927 8.295 1.00 93.62 109 THR A CA 1
ATOM 854 C C . THR A 1 109 ? -7.085 -8.798 8.403 1.00 93.62 109 THR A C 1
ATOM 856 O O . THR A 1 109 ? -7.788 -9.138 7.454 1.00 93.62 109 THR A O 1
ATOM 859 N N . GLN A 1 110 ? -7.609 -8.260 9.500 1.00 92.12 110 GLN A N 1
ATOM 860 C CA . GLN A 1 110 ? -9.040 -8.009 9.676 1.00 92.12 110 GLN A CA 1
ATOM 861 C C . GLN A 1 110 ? -9.549 -6.795 8.888 1.00 92.12 110 GLN A C 1
ATOM 863 O O . GLN A 1 110 ? -10.759 -6.623 8.748 1.00 92.12 110 GLN A O 1
ATOM 868 N N . LEU A 1 111 ? -8.654 -5.935 8.389 1.00 94.69 111 LEU A N 1
ATOM 869 C CA . LEU A 1 111 ? -9.055 -4.766 7.611 1.00 94.69 111 LEU A CA 1
ATOM 870 C C . LEU A 1 111 ? -9.706 -5.198 6.292 1.00 94.69 111 LEU A C 1
ATOM 872 O O . LEU A 1 111 ? -9.425 -6.273 5.753 1.00 94.69 111 LEU A O 1
ATOM 876 N N . LYS A 1 112 ? -10.554 -4.335 5.729 1.00 96.19 112 LYS A N 1
ATOM 877 C CA . LYS A 1 112 ? -10.972 -4.461 4.329 1.00 96.19 112 LYS A CA 1
ATOM 878 C C . LYS A 1 112 ? -9.821 -3.988 3.442 1.00 96.19 112 LYS A C 1
ATOM 880 O O . LYS A 1 112 ? -9.414 -2.836 3.556 1.00 96.19 112 LYS A O 1
ATOM 885 N N . LYS A 1 113 ? -9.298 -4.848 2.563 1.00 97.31 113 LYS A N 1
ATOM 886 C CA . LYS A 1 113 ? -8.195 -4.490 1.655 1.00 97.31 113 LYS A CA 1
ATOM 887 C C . LYS A 1 113 ? -8.745 -3.990 0.326 1.00 97.31 113 LYS A C 1
ATOM 889 O O . LYS A 1 113 ? -9.668 -4.584 -0.228 1.00 97.31 113 LYS A O 1
ATOM 894 N N . VAL A 1 114 ? -8.142 -2.930 -0.192 1.00 98.06 114 VAL A N 1
ATOM 895 C CA . VAL A 1 114 ? -8.311 -2.449 -1.561 1.00 98.06 114 VAL A CA 1
ATOM 896 C C . VAL A 1 114 ? -6.920 -2.330 -2.166 1.00 98.06 114 VAL A C 1
ATOM 898 O O . VAL A 1 114 ? -6.110 -1.525 -1.710 1.00 98.06 114 VAL A O 1
ATOM 901 N N . LEU A 1 115 ? -6.645 -3.145 -3.181 1.00 97.94 115 LEU A N 1
ATOM 902 C CA . LEU A 1 115 ? -5.387 -3.112 -3.913 1.00 97.94 115 LEU A CA 1
ATOM 903 C C . LEU A 1 115 ? -5.617 -2.469 -5.278 1.00 97.94 115 LEU A C 1
ATOM 905 O O . LEU A 1 115 ? -6.402 -2.967 -6.085 1.00 97.94 115 LEU A O 1
ATOM 909 N N . TYR A 1 116 ? -4.942 -1.355 -5.534 1.00 97.75 116 TYR A N 1
ATOM 910 C CA . TYR A 1 116 ? -5.048 -0.630 -6.790 1.00 97.75 116 TYR A CA 1
ATOM 911 C C . TYR A 1 116 ? -3.864 -0.935 -7.707 1.00 97.75 116 TYR A C 1
ATOM 913 O O . TYR A 1 116 ? -2.703 -0.692 -7.369 1.00 97.75 116 TYR A O 1
ATOM 921 N N . PHE A 1 117 ? -4.164 -1.430 -8.903 1.00 96.50 117 PHE A N 1
ATOM 922 C CA . PHE A 1 117 ? -3.159 -1.741 -9.909 1.00 96.50 117 PHE A CA 1
ATOM 923 C C . PHE A 1 117 ? -2.885 -0.522 -10.779 1.00 96.50 117 PHE A C 1
ATOM 925 O O . PHE A 1 117 ? -3.584 -0.281 -11.759 1.00 96.50 117 PHE A O 1
ATOM 932 N N . HIS A 1 118 ? -1.839 0.229 -10.434 1.00 93.88 118 HIS A N 1
ATOM 933 C CA . HIS A 1 118 ? -1.389 1.343 -11.274 1.00 93.88 118 HIS A CA 1
ATOM 934 C C . HIS A 1 118 ? -0.777 0.849 -12.585 1.00 93.88 118 HIS A C 1
ATOM 936 O O . HIS A 1 118 ? -0.976 1.433 -13.644 1.00 93.88 118 HIS A O 1
ATOM 942 N N . GLU A 1 119 ? -0.070 -0.278 -12.502 1.00 91.56 119 GLU A N 1
ATOM 943 C CA . GLU A 1 119 ? 0.474 -1.013 -13.634 1.00 91.56 119 GLU A CA 1
ATOM 944 C C . GLU A 1 119 ? 0.378 -2.521 -13.358 1.00 91.56 119 GLU A C 1
ATOM 946 O O . GLU A 1 119 ? 0.525 -2.971 -12.215 1.00 91.56 119 GLU A O 1
ATOM 951 N N . ASN A 1 120 ? 0.166 -3.312 -14.412 1.00 91.44 120 ASN A N 1
ATOM 952 C CA . ASN A 1 120 ? 0.153 -4.772 -14.343 1.00 91.44 120 ASN A CA 1
ATOM 953 C C . ASN A 1 120 ? 1.458 -5.336 -14.919 1.00 91.44 120 ASN A C 1
ATOM 955 O O . ASN A 1 120 ? 1.681 -5.287 -16.130 1.00 91.44 120 ASN A O 1
ATOM 959 N N . GLN A 1 121 ? 2.301 -5.904 -14.057 1.00 91.06 121 GLN A N 1
ATOM 960 C CA . GLN A 1 121 ? 3.622 -6.415 -14.429 1.00 91.06 121 GLN A CA 1
ATOM 961 C C . GLN A 1 121 ? 3.556 -7.720 -15.243 1.00 91.06 121 GLN A C 1
ATOM 963 O O . GLN A 1 121 ? 4.510 -8.047 -15.949 1.00 91.06 121 GLN A O 1
ATOM 968 N N . LEU A 1 122 ? 2.424 -8.440 -15.237 1.00 85.31 122 LEU A N 1
ATOM 969 C CA . LEU A 1 122 ? 2.225 -9.641 -16.063 1.00 85.31 122 LEU A CA 1
ATOM 970 C C . LEU A 1 122 ? 2.101 -9.307 -17.549 1.00 85.31 122 LEU A C 1
ATOM 972 O O . LEU A 1 122 ? 2.583 -10.051 -18.403 1.00 85.31 122 LEU A O 1
ATOM 976 N N . ILE A 1 123 ? 1.460 -8.185 -17.869 1.00 86.06 123 ILE A N 1
ATOM 977 C CA . ILE A 1 123 ? 1.153 -7.784 -19.249 1.00 86.06 123 ILE A CA 1
ATOM 978 C C . ILE A 1 123 ? 1.775 -6.439 -19.622 1.00 86.06 123 ILE A C 1
ATOM 980 O O . ILE A 1 123 ? 1.394 -5.851 -20.633 1.00 86.06 123 ILE A O 1
ATOM 984 N N . TYR A 1 124 ? 2.750 -5.955 -18.846 1.00 81.06 124 TYR A N 1
ATOM 985 C CA . TYR A 1 124 ? 3.343 -4.648 -19.098 1.00 81.06 124 TYR A CA 1
ATOM 986 C C . TYR A 1 124 ? 3.978 -4.591 -20.500 1.00 81.06 124 TYR A C 1
ATOM 988 O O . TYR A 1 124 ? 4.755 -5.489 -20.865 1.00 81.06 124 TYR A O 1
ATOM 996 N N . PRO A 1 125 ? 3.656 -3.567 -21.312 1.00 77.94 125 PRO A N 1
ATOM 997 C CA . PRO A 1 125 ? 4.148 -3.476 -22.677 1.00 77.94 125 PRO A CA 1
ATOM 998 C C . PRO A 1 125 ? 5.659 -3.233 -22.675 1.00 77.94 125 PRO A C 1
ATOM 1000 O O . PRO A 1 125 ? 6.154 -2.211 -22.201 1.00 77.94 125 PRO A O 1
ATOM 1003 N N . VAL A 1 126 ? 6.416 -4.169 -23.247 1.00 73.06 126 VAL A N 1
ATOM 1004 C CA . VAL A 1 126 ? 7.866 -4.035 -23.415 1.00 73.06 126 VAL A CA 1
ATOM 1005 C C . VAL A 1 126 ? 8.191 -3.656 -24.855 1.00 73.06 126 VAL A C 1
ATOM 1007 O O . VAL A 1 126 ? 7.865 -4.376 -25.791 1.00 73.06 126 VAL A O 1
ATOM 1010 N N . ARG A 1 127 ? 8.876 -2.519 -25.039 1.00 68.88 127 ARG A N 1
ATOM 1011 C CA . ARG A 1 127 ? 9.317 -2.044 -26.368 1.00 68.88 127 ARG A CA 1
ATOM 1012 C C . ARG A 1 127 ? 10.386 -2.940 -27.006 1.00 68.88 127 ARG A C 1
ATOM 1014 O O . ARG A 1 127 ? 10.577 -2.903 -28.214 1.00 68.88 127 ARG A O 1
ATOM 1021 N N . LYS A 1 128 ? 11.116 -3.704 -26.192 1.00 72.00 128 LYS A N 1
ATOM 1022 C CA . LYS A 1 128 ? 12.106 -4.702 -26.612 1.00 72.00 128 LYS A CA 1
ATOM 1023 C C . LYS A 1 128 ? 11.879 -5.951 -25.776 1.00 72.00 128 LYS A C 1
ATOM 1025 O O . LYS A 1 128 ? 11.762 -5.826 -24.558 1.00 72.00 128 LYS A O 1
ATOM 1030 N N . GLN A 1 129 ? 11.837 -7.123 -26.406 1.00 70.00 129 GLN A N 1
ATOM 1031 C CA . GLN A 1 129 ? 11.816 -8.379 -25.665 1.00 70.00 129 GLN A CA 1
ATOM 1032 C C . GLN A 1 129 ? 13.098 -8.472 -24.834 1.00 70.00 129 GLN A C 1
ATOM 1034 O O . GLN A 1 129 ? 14.207 -8.503 -25.360 1.00 70.00 129 GLN A O 1
ATOM 1039 N N . LYS A 1 130 ? 12.919 -8.426 -23.520 1.00 72.19 130 LYS A N 1
ATOM 1040 C CA . LYS A 1 130 ? 13.937 -8.707 -22.517 1.00 72.19 130 LYS A CA 1
ATOM 1041 C C . LYS A 1 130 ? 13.384 -9.805 -21.628 1.00 72.19 130 LYS A C 1
ATOM 1043 O O .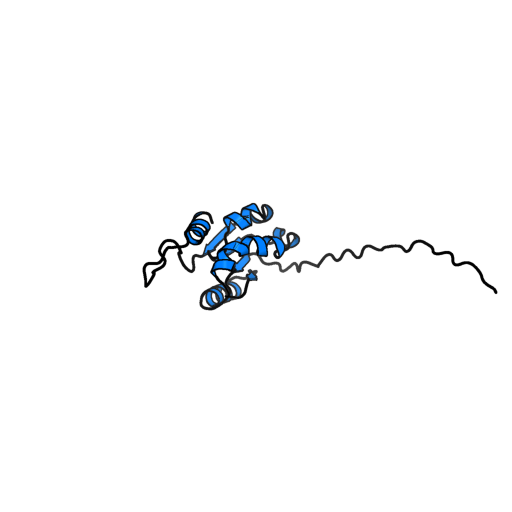 LYS A 1 130 ? 12.164 -9.913 -21.481 1.00 72.19 130 LYS A O 1
ATOM 1048 N N . GLU A 1 131 ? 14.281 -10.582 -21.041 1.00 77.25 131 GLU A N 1
ATOM 1049 C CA . GLU A 1 131 ? 13.918 -11.508 -19.978 1.00 77.25 131 GLU A CA 1
ATOM 1050 C C . GLU A 1 131 ? 13.188 -10.739 -18.871 1.00 77.25 131 GLU A C 1
ATOM 1052 O O . GLU A 1 131 ? 13.633 -9.671 -18.435 1.00 77.25 131 GLU A O 1
ATOM 1057 N N . ARG A 1 132 ? 12.000 -11.228 -18.510 1.00 75.88 132 ARG A N 1
ATOM 1058 C CA . ARG A 1 132 ? 11.159 -10.592 -17.502 1.00 75.88 132 ARG A CA 1
ATOM 1059 C C . ARG A 1 132 ? 11.523 -11.144 -16.143 1.00 75.88 132 ARG A C 1
ATOM 1061 O O . ARG A 1 132 ? 11.637 -12.350 -15.958 1.00 75.88 132 ARG A O 1
ATOM 1068 N N . ASP A 1 133 ? 11.612 -10.244 -15.184 1.00 85.75 133 ASP A N 1
ATOM 1069 C CA . ASP A 1 133 ? 11.687 -10.625 -13.791 1.00 85.75 133 ASP A CA 1
ATOM 1070 C C . ASP A 1 133 ? 10.287 -11.028 -13.310 1.00 85.75 133 ASP A C 1
ATOM 1072 O O . ASP A 1 133 ? 9.424 -10.189 -13.031 1.00 85.75 133 ASP A O 1
ATOM 1076 N N . PHE A 1 134 ? 10.039 -12.337 -13.286 1.00 88.44 134 PHE A N 1
ATOM 1077 C CA . PHE A 1 134 ? 8.735 -12.905 -12.942 1.00 88.44 134 PHE A CA 1
ATOM 1078 C C . PHE A 1 134 ? 8.295 -12.585 -11.514 1.00 88.44 134 PHE A C 1
ATOM 1080 O O . PHE A 1 134 ? 7.098 -12.629 -11.227 1.00 88.44 134 PHE A O 1
ATOM 1087 N N . GLN A 1 135 ? 9.231 -12.219 -10.633 1.00 91.81 135 GLN A N 1
ATOM 1088 C CA . GLN A 1 135 ? 8.935 -11.931 -9.237 1.00 91.81 135 GLN A CA 1
ATOM 1089 C C . GLN A 1 135 ? 7.904 -10.805 -9.091 1.00 91.81 135 GLN A C 1
ATOM 1091 O O . GLN A 1 135 ? 7.045 -10.874 -8.220 1.00 91.81 135 GLN A O 1
ATOM 1096 N N . TYR A 1 136 ? 7.932 -9.786 -9.953 1.00 92.12 136 TYR A N 1
ATOM 1097 C CA . TYR A 1 136 ? 7.007 -8.654 -9.835 1.00 92.12 136 TYR A CA 1
ATOM 1098 C C . TYR A 1 136 ? 5.568 -9.029 -10.174 1.00 92.12 136 TYR A C 1
ATOM 1100 O O . TYR A 1 136 ? 4.647 -8.657 -9.450 1.00 92.12 136 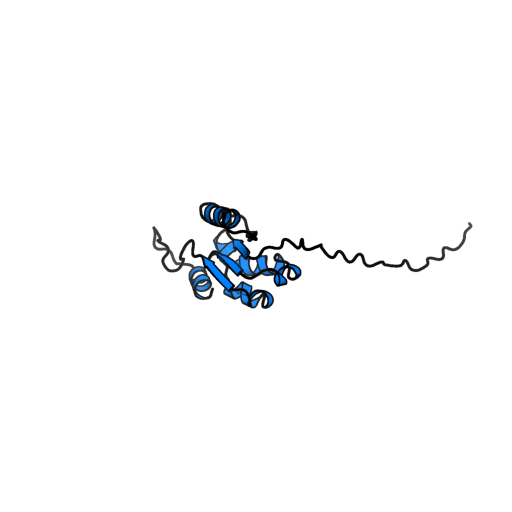TYR A O 1
ATOM 1108 N N . GLY A 1 137 ? 5.380 -9.792 -11.252 1.00 92.81 137 GLY A N 1
ATOM 1109 C CA . GLY A 1 137 ? 4.071 -10.327 -11.614 1.00 92.81 137 GLY A CA 1
ATOM 1110 C C . GLY A 1 137 ? 3.565 -11.325 -10.573 1.00 92.81 137 GLY A C 1
ATOM 1111 O O . GLY A 1 137 ? 2.398 -11.284 -10.205 1.00 92.81 137 GLY A O 1
ATOM 1112 N N . TYR A 1 138 ? 4.452 -12.170 -10.045 1.00 94.06 138 TYR A N 1
ATOM 1113 C CA . TYR A 1 138 ? 4.126 -13.116 -8.980 1.00 94.06 138 TYR A CA 1
ATOM 1114 C C . TYR A 1 138 ? 3.658 -12.415 -7.698 1.00 94.06 138 TYR A C 1
ATOM 1116 O O . TYR A 1 138 ? 2.588 -12.735 -7.187 1.00 94.06 138 TYR A O 1
ATOM 1124 N N . ASN A 1 139 ? 4.397 -11.403 -7.227 1.00 94.94 139 ASN A N 1
ATOM 1125 C CA . ASN A 1 139 ? 4.012 -10.608 -6.056 1.00 94.94 139 ASN A CA 1
ATOM 1126 C C . ASN A 1 139 ? 2.632 -9.962 -6.245 1.00 94.94 139 ASN A C 1
ATOM 1128 O O . ASN A 1 139 ? 1.836 -9.924 -5.311 1.00 94.94 139 ASN A O 1
ATOM 1132 N N . GLN A 1 140 ? 2.338 -9.491 -7.459 1.00 94.75 140 GLN A N 1
ATOM 1133 C CA . GLN A 1 140 ? 1.043 -8.911 -7.808 1.00 94.75 140 GLN A CA 1
ATOM 1134 C C . GLN A 1 140 ? -0.104 -9.931 -7.856 1.00 94.75 140 GLN A C 1
ATOM 1136 O O . GLN A 1 140 ? -1.222 -9.562 -7.529 1.00 94.75 140 GLN A O 1
ATOM 1141 N N . ILE A 1 141 ? 0.148 -11.184 -8.252 1.00 95.00 141 ILE A N 1
ATOM 1142 C CA . ILE A 1 141 ? -0.871 -12.253 -8.263 1.00 95.00 141 ILE A CA 1
ATOM 1143 C C . ILE A 1 141 ? -1.207 -12.722 -6.847 1.00 95.00 141 ILE A C 1
ATOM 1145 O O . ILE A 1 141 ? -2.355 -13.055 -6.570 1.00 95.00 141 ILE A O 1
ATOM 1149 N N . LEU A 1 142 ? -0.201 -12.810 -5.975 1.00 94.44 142 LEU A N 1
ATOM 1150 C CA . LEU A 1 142 ? -0.403 -13.272 -4.603 1.00 94.44 142 LEU A CA 1
ATOM 1151 C C . LEU A 1 142 ? -1.120 -12.252 -3.716 1.00 94.44 142 LEU A C 1
ATOM 1153 O O . LEU A 1 142 ? -1.713 -12.644 -2.713 1.00 94.44 142 LEU A O 1
ATOM 1157 N N . SER A 1 143 ? -0.980 -10.968 -4.049 1.00 92.94 143 SER A N 1
ATOM 1158 C CA . SER A 1 143 ? -1.520 -9.831 -3.297 1.00 92.94 143 SER A CA 1
ATOM 1159 C C . SER A 1 143 ? -3.026 -9.680 -3.478 1.00 92.94 143 SER A C 1
ATOM 1161 O O . SER A 1 143 ? -3.686 -9.381 -2.457 1.00 92.94 143 SER A O 1
#

=== Feature glossary ===
Key to the feature types in this record:

— What the protein is —

Primary structure: the covalent order of the twenty standard amino acids along the backbone. Two proteins with the same sequence will (almost always) fold to the same structure; two with 30% identity often share a fold but not the details.

Database cross-references. InterPro integrates a dozen domain/family signature databases into unified entries with residue-range hits. GO terms attach function/process/location labels with evidence codes. CATH codes position the fold in a four-level structural taxonomy. Organism is the NCBI-taxonomy species name.

— Where its atoms are —

The mmCIF block holds the 3D Cartesian coordinates of each backbone atom (N, Cα, C, O) in ångströms. mmCIF is the PDB's canonical archive format — a tagged-loop text representation of the atomic model.

Six rendered views show the 3D structure from the faces of a cube — i.e. along ±x, ±y, ±z. Rendering representation is drawn randomly per protein from cartoon (secondary-structure ribbons), sticks (backbone bonds), or molecular surface; coloring is either N→C rainbow (blue at the N-terminus through red at the C-terminus) or one color per chain.

— Local backbone conformation —

DSSP 8-state secondary structure assigns each residue one of H (α-helix), G (3₁₀-helix), I (π-helix), E (extended β-strand), B (isolated β-bridge), T (hydrogen-bonded turn), S (bend), or '-' (coil). The assignment is computed from backbone hydrogen-bond geometry via the Kabsch–Sander algorithm.

P-SEA three-state annotation labels each residue as helix, strand, or coil based purely on the geometry of the Cα trace. It serves as a fallback when the full backbone (and thus DSSP) is unavailable.

The φ/ψ torsion pair specifies the backbone conformation at each residue. φ rotates about the N–Cα bond, ψ about the Cα–C bond. Steric clashes forbid most of the (φ, ψ) plane — the allowed regions (α-helix basin, β-sheet basin, left-handed helix) are the Ramachandran-allowed regions.

— Global shape and packing —

The geometric summary reports three shape descriptors. Rg (radius of gyration) measures how spread out the Cα atoms are about their centre of mass; compact globular proteins have small Rg, elongated or unfolded ones large. Cα contacts (<8 Å, |i−j|>4) count long-range residue pairs in spatial proximity — high for tightly packed folds, near zero for rods or random coil. The bounding-box extents give the protein's footprint along x, y, z in Å.

Accessible surface area quantifies burial. A residue with SASA near zero is packed into the hydrophobic core; one with SASA >100 Å² sits on the surface. Computed here via the Shrake–Rupley numerical algorithm with a 1.4 Å probe.

Plot images: a contact map (which residues are close in 3D, as an N×N binary image), a Ramachandran scatter (backbone torsion angles, revealing secondary-structure composition at a glance), and — for AlphaFold structures — a PAE heatmap (pairwise prediction confidence).

— Structural neighborhood —

The Foldseek 3Di string encodes local tertiary geometry as a 20-letter alphabet — one character per residue — derived from the relative positions of nearby Cα atoms. Unlike the amino-acid sequence, 3Di is a direct function of the 3D structure, so two proteins with the same fold have similar 3Di strings even at low sequence identity.

Nearest PDB neighbors are the top structural matches found by Foldseek when searching this structure against the entire Protein Data Bank. Each hit reports a TM-score (0 to 1; >0.5 almost always implies the same fold) and an E-value. These are *structural* homologs — they may share no detectable sequence similarity.

— Confidence and disorder —

For AlphaFold models, the B-factor field carries pLDDT — the model's own estimate of local accuracy on a 0–100 scale. Regions with pLDDT<50 should be treated as essentially unmodeled; they often correspond to intrinsically disordered segments.

B-factor (Debye–Waller factor) reflects atomic displacement in the crystal lattice. It is an experimental observable (units Å²), not a prediction; low values mean the atom is pinned down, high values mean it moves or is heterogeneous across the crystal.

Predicted aligned error is AlphaFold's pairwise confidence. Unlike pLDDT (per-residue), PAE is per-residue-pair and captures whether two parts of the structure are correctly placed relative to each other. Units are ångströms of expected positional error.